Protein AF-F7UXL6-F1 (afdb_monomer_lite)

pLDDT: mean 79.79, std 20.51, range [32.03, 97.75]

Structure (mmCIF, N/CA/C/O backbone):
data_AF-F7UXL6-F1
#
_entry.id   AF-F7UXL6-F1
#
loop_
_atom_site.group_PDB
_atom_site.id
_atom_site.type_symbol
_atom_site.label_atom_id
_atom_site.label_alt_id
_atom_site.label_comp_id
_atom_site.label_asym_id
_atom_site.label_entity_id
_atom_site.label_seq_id
_atom_site.pdbx_PDB_ins_code
_atom_site.Cartn_x
_atom_site.Cartn_y
_atom_site.Cartn_z
_atom_site.occupancy
_atom_site.B_iso_or_equiv
_atom_site.auth_seq_id
_atom_site.auth_comp_id
_atom_site.auth_asym_id
_atom_site.auth_atom_id
_atom_site.pdbx_PDB_model_num
ATOM 1 N N . MET A 1 1 ? -70.008 28.369 76.041 1.00 45.53 1 MET A N 1
ATOM 2 C CA . MET A 1 1 ? -69.158 28.640 74.863 1.00 45.53 1 MET A CA 1
ATOM 3 C C . MET A 1 1 ? -68.554 27.307 74.446 1.00 45.53 1 MET A C 1
ATOM 5 O O . MET A 1 1 ? -67.545 26.900 75.001 1.00 45.53 1 MET A O 1
ATOM 9 N N . ALA A 1 2 ? -69.281 26.548 73.624 1.00 48.84 2 ALA A N 1
ATOM 10 C CA . ALA A 1 2 ? -68.891 25.205 73.205 1.00 48.84 2 ALA A CA 1
ATOM 11 C C . ALA A 1 2 ? -68.028 25.326 71.946 1.00 48.84 2 ALA A C 1
ATOM 13 O O . ALA A 1 2 ? -68.468 25.904 70.955 1.00 48.84 2 ALA A O 1
ATOM 14 N N . LEU A 1 3 ? -66.788 24.851 72.024 1.00 52.66 3 LEU A N 1
ATOM 15 C CA . LEU A 1 3 ? -65.908 24.723 70.871 1.00 52.66 3 LEU A CA 1
ATOM 16 C C . LEU A 1 3 ? -66.397 23.516 70.071 1.00 52.66 3 LEU A C 1
ATOM 18 O O . LEU A 1 3 ? -66.269 22.380 70.523 1.00 52.66 3 LEU A O 1
ATOM 22 N N . ASP A 1 4 ? -67.020 23.782 68.927 1.00 57.97 4 ASP A N 1
ATOM 23 C CA . ASP A 1 4 ? -67.468 22.750 68.003 1.00 57.97 4 ASP A CA 1
ATOM 24 C C . ASP A 1 4 ? -66.239 22.128 67.327 1.00 57.97 4 ASP A C 1
ATOM 26 O O . ASP A 1 4 ? -65.474 22.786 66.618 1.00 57.97 4 ASP A O 1
ATOM 30 N N . LEU A 1 5 ? -66.015 20.850 67.615 1.00 57.72 5 LEU A N 1
ATOM 31 C CA . LEU A 1 5 ? -64.906 20.035 67.129 1.00 57.72 5 LEU A CA 1
ATOM 32 C C . LEU A 1 5 ? -65.185 19.552 65.697 1.00 57.72 5 LEU A C 1
ATOM 34 O O . LEU A 1 5 ? -64.964 18.389 65.359 1.00 57.72 5 LEU A O 1
ATOM 38 N N . SER A 1 6 ? -65.594 20.463 64.811 1.00 55.44 6 SER A N 1
ATOM 39 C CA . SER A 1 6 ? -65.739 20.229 63.366 1.00 55.44 6 SER A CA 1
ATOM 40 C C . SER A 1 6 ? -64.399 19.934 62.659 1.00 55.44 6 SER A C 1
ATOM 42 O O . SER A 1 6 ? -64.349 19.745 61.444 1.00 55.44 6 SER A O 1
ATOM 44 N N . GLN A 1 7 ? -63.311 19.850 63.429 1.00 59.66 7 GLN A N 1
ATOM 45 C CA . GLN A 1 7 ? -61.939 19.534 63.032 1.00 59.66 7 GLN A CA 1
ATOM 46 C C . GLN A 1 7 ? -61.614 18.032 63.060 1.00 59.66 7 GLN A C 1
ATOM 48 O O . GLN A 1 7 ? -60.464 17.640 63.226 1.00 59.66 7 GLN A O 1
ATOM 53 N N . LEU A 1 8 ? -62.609 17.167 62.865 1.00 50.59 8 LEU A N 1
ATOM 54 C CA . LEU A 1 8 ? -62.375 15.752 62.554 1.00 50.59 8 LEU A CA 1
ATOM 55 C C . LEU A 1 8 ? -62.815 15.404 61.129 1.00 50.59 8 LEU A C 1
ATOM 57 O O . LEU A 1 8 ? -63.093 14.250 60.806 1.00 50.59 8 LEU A O 1
ATOM 61 N N . ARG A 1 9 ? -62.821 16.395 60.225 1.00 52.91 9 ARG A N 1
ATOM 62 C CA . ARG A 1 9 ? -62.744 16.100 58.795 1.00 52.91 9 ARG A CA 1
ATOM 63 C C . ARG A 1 9 ? -61.347 15.565 58.513 1.00 52.91 9 ARG A C 1
ATOM 65 O O . ARG A 1 9 ? -60.395 16.321 58.366 1.00 52.91 9 ARG A O 1
ATOM 72 N N . SER A 1 10 ? -61.278 14.240 58.461 1.00 63.09 10 SER A N 1
ATOM 73 C CA . SER A 1 10 ? -60.202 13.444 57.885 1.00 63.09 10 SER A CA 1
ATOM 74 C C . SER A 1 10 ? -59.594 14.142 56.670 1.00 63.09 10 SER A C 1
ATOM 76 O O . SER A 1 10 ? -60.135 14.106 55.566 1.00 63.09 10 SER A O 1
ATOM 78 N N . VAL A 1 11 ? -58.448 14.775 56.883 1.00 56.38 11 VAL A N 1
ATOM 79 C CA . VAL A 1 11 ? -57.473 15.004 55.828 1.00 56.38 11 VAL A CA 1
ATOM 80 C C . VAL A 1 11 ? -56.363 14.013 56.115 1.00 56.38 11 VAL A C 1
ATOM 82 O O . VAL A 1 11 ? -55.258 14.346 56.529 1.00 56.38 11 VAL A O 1
ATOM 85 N N . ASN A 1 12 ? -56.705 12.738 55.941 1.00 60.91 12 ASN A N 1
ATOM 86 C CA . ASN A 1 12 ? -55.719 11.700 55.722 1.00 60.91 12 ASN A CA 1
ATOM 87 C C . ASN A 1 12 ? -55.117 11.948 54.331 1.00 60.91 12 ASN A C 1
ATOM 89 O O . ASN A 1 12 ? -55.449 11.266 53.368 1.00 60.91 12 ASN A O 1
ATOM 93 N N . THR A 1 13 ? -54.310 13.004 54.185 1.00 58.00 13 THR A N 1
ATOM 94 C CA . THR A 1 13 ? -53.516 13.242 52.980 1.00 58.00 13 THR A CA 1
ATOM 95 C C . THR A 1 13 ? -52.387 12.233 52.959 1.00 58.00 13 THR A C 1
ATOM 97 O O . THR A 1 13 ? -51.288 12.484 53.442 1.00 58.00 13 THR A O 1
ATOM 100 N N . GLN A 1 14 ? -52.717 11.073 52.399 1.00 58.62 14 GLN A N 1
ATOM 101 C CA . GLN A 1 14 ? -51.863 10.273 51.537 1.00 58.62 14 GLN A CA 1
ATOM 102 C C . GLN A 1 14 ? -50.373 10.275 51.915 1.00 58.62 14 GLN A C 1
ATOM 104 O O . GLN A 1 14 ? -49.545 10.956 51.307 1.00 58.62 14 GLN A O 1
ATOM 109 N N . GLY A 1 15 ? -50.011 9.360 52.813 1.00 55.44 15 GLY A N 1
ATOM 110 C CA . GLY A 1 15 ? -48.688 8.733 52.819 1.00 55.44 15 GLY A CA 1
ATOM 111 C C . GLY A 1 15 ? -48.446 7.933 51.530 1.00 55.44 15 GLY A C 1
ATOM 112 O O . GLY A 1 15 ? -48.454 6.707 51.547 1.00 55.44 15 GLY A O 1
ATOM 113 N N . ARG A 1 16 ? -48.283 8.612 50.385 1.00 59.88 16 ARG A N 1
ATOM 114 C CA . ARG A 1 16 ? -48.028 7.994 49.068 1.00 59.88 16 ARG A CA 1
ATOM 115 C C . ARG A 1 16 ? -47.024 8.790 48.224 1.00 59.88 16 ARG A C 1
ATOM 117 O O . ARG A 1 16 ? -47.332 9.180 47.102 1.00 59.88 16 ARG A O 1
ATOM 124 N N . ARG A 1 17 ? -45.820 9.059 48.741 1.00 56.94 17 ARG A N 1
ATOM 125 C CA . ARG A 1 17 ? -44.745 9.712 47.956 1.00 56.94 17 ARG A CA 1
ATOM 126 C C . ARG A 1 17 ? -43.354 9.076 48.065 1.00 56.94 17 ARG A C 1
ATOM 128 O O . ARG A 1 17 ? -42.394 9.687 47.622 1.00 56.94 17 ARG A O 1
ATOM 135 N N . SER A 1 18 ? -43.215 7.853 48.573 1.00 56.94 18 SER A N 1
ATOM 136 C CA . SER A 1 18 ? -41.905 7.177 48.625 1.00 56.94 18 SER A CA 1
ATOM 137 C C . SER A 1 18 ? -41.633 6.196 47.473 1.00 56.94 18 SER A C 1
ATOM 139 O O . SER A 1 18 ? -40.515 5.709 47.364 1.00 56.94 18 SER A O 1
ATOM 141 N N . TRP A 1 19 ? -42.591 5.928 46.572 1.00 56.91 19 TRP A N 1
ATOM 142 C CA . TRP A 1 19 ? -42.404 4.903 45.526 1.00 56.91 19 TRP A CA 1
ATOM 143 C C . TRP A 1 19 ? -41.568 5.362 44.310 1.00 56.91 19 TRP A C 1
ATOM 145 O O . TRP A 1 19 ? -40.954 4.541 43.640 1.00 56.91 19 TRP A O 1
ATOM 155 N N . HIS A 1 20 ? -41.472 6.667 44.041 1.00 64.06 20 HIS A N 1
ATOM 156 C CA . HIS A 1 20 ? -40.873 7.170 42.793 1.00 64.06 20 HIS A CA 1
ATOM 157 C C . HIS A 1 20 ? -39.365 7.473 42.879 1.00 64.06 20 HIS A C 1
ATOM 159 O O . HIS A 1 20 ? -38.698 7.527 41.852 1.00 64.06 20 HIS A O 1
ATOM 165 N N . GLY A 1 21 ? -38.804 7.638 44.083 1.00 62.34 21 GLY A N 1
ATOM 166 C CA . GLY A 1 21 ? -37.384 7.984 44.250 1.00 62.34 21 GLY A CA 1
ATOM 167 C C . GLY A 1 21 ? -36.436 6.830 43.915 1.00 62.34 21 GLY A C 1
ATOM 168 O O . GLY A 1 21 ? -35.449 7.023 43.215 1.00 62.34 21 GLY A O 1
ATOM 169 N N . ALA A 1 22 ? -36.765 5.614 44.360 1.00 70.00 22 ALA A N 1
ATOM 170 C CA . ALA A 1 22 ? -35.950 4.432 44.079 1.00 70.00 22 ALA A CA 1
ATOM 171 C C . ALA A 1 22 ? -36.027 4.009 42.602 1.00 70.00 22 ALA A C 1
ATOM 173 O O . ALA A 1 22 ? -35.011 3.661 42.012 1.00 70.00 22 ALA A O 1
ATOM 174 N N . ALA A 1 23 ? -37.212 4.094 41.987 1.00 80.75 23 ALA A N 1
ATOM 175 C CA . ALA A 1 23 ? -37.411 3.718 40.588 1.00 80.75 23 ALA A CA 1
ATOM 176 C C . ALA A 1 23 ? -36.600 4.600 39.619 1.00 80.75 23 ALA A C 1
ATOM 178 O O . ALA A 1 23 ? -36.006 4.084 38.680 1.00 80.75 23 ALA A O 1
ATOM 179 N N . PHE A 1 24 ? -36.499 5.907 39.884 1.00 80.12 24 PHE A N 1
ATOM 180 C CA . PHE A 1 24 ? -35.675 6.822 39.085 1.00 80.12 24 PHE A CA 1
ATOM 181 C C . PHE A 1 24 ? -34.169 6.526 39.200 1.00 80.12 24 PHE A C 1
ATOM 183 O O . PHE A 1 24 ? -33.438 6.607 38.213 1.00 80.12 24 PHE A O 1
ATOM 190 N N . ILE A 1 25 ? -33.693 6.150 40.394 1.00 87.62 25 ILE A N 1
ATOM 191 C CA . ILE A 1 25 ? -32.285 5.774 40.608 1.00 87.62 25 ILE A CA 1
ATOM 192 C C . ILE A 1 25 ? -31.966 4.485 39.849 1.00 87.62 25 ILE A C 1
ATOM 194 O O . ILE A 1 25 ? -30.943 4.403 39.184 1.00 87.62 25 ILE A O 1
ATOM 198 N N . VAL A 1 26 ? -32.854 3.492 39.902 1.00 90.62 26 VAL A N 1
ATOM 199 C CA . VAL A 1 26 ? -32.653 2.226 39.184 1.00 90.62 26 VAL A CA 1
ATOM 200 C C . VAL A 1 26 ? -32.674 2.437 37.669 1.00 90.62 26 VAL A C 1
ATOM 202 O O . VAL A 1 26 ? -31.797 1.922 36.985 1.00 90.62 26 VAL A O 1
ATOM 205 N N . GLU A 1 27 ? -33.608 3.236 37.151 1.00 91.38 27 GLU A N 1
ATOM 206 C CA . GLU A 1 27 ? -33.678 3.559 35.721 1.00 91.38 27 GLU A CA 1
ATOM 207 C C . GLU A 1 27 ? -32.432 4.318 35.248 1.00 91.38 27 GLU A C 1
ATOM 209 O O . GLU A 1 27 ? -31.820 3.955 34.249 1.00 91.38 27 GLU A O 1
ATOM 214 N N . SER A 1 28 ? -31.999 5.343 35.989 1.00 92.88 28 SER A N 1
ATOM 215 C CA . SER A 1 28 ? -30.784 6.095 35.647 1.00 92.88 28 SER A CA 1
ATOM 216 C C . SER A 1 28 ? -29.516 5.248 35.763 1.00 92.88 28 SER A C 1
ATOM 218 O O . SER A 1 28 ? -28.620 5.415 34.942 1.00 92.88 28 SER A O 1
ATOM 220 N N . LEU A 1 29 ? -29.446 4.297 36.700 1.00 94.56 29 LEU A N 1
ATOM 221 C CA . LEU A 1 29 ? -28.367 3.306 36.753 1.00 94.56 29 LEU A CA 1
ATOM 222 C C . LEU A 1 29 ? -28.410 2.349 35.557 1.00 94.56 29 LEU A C 1
ATOM 224 O O . LEU A 1 29 ? -27.359 2.051 34.992 1.00 94.56 29 LEU A O 1
ATOM 228 N N . ALA A 1 30 ? -29.596 1.898 35.142 1.00 94.44 30 ALA A N 1
ATOM 229 C CA . ALA A 1 30 ? -29.755 1.060 33.956 1.00 94.44 30 ALA A CA 1
ATOM 230 C C . ALA A 1 30 ? -29.347 1.816 32.682 1.00 94.44 30 ALA A C 1
ATOM 232 O O . ALA A 1 30 ? -28.586 1.287 31.873 1.00 94.44 30 ALA A O 1
ATOM 233 N N . LEU A 1 31 ? -29.767 3.078 32.541 1.00 94.88 31 LEU A N 1
ATOM 234 C CA . LEU A 1 31 ? -29.357 3.951 31.443 1.00 94.88 31 LEU A CA 1
ATOM 235 C C . LEU A 1 31 ? -27.865 4.268 31.485 1.00 94.88 31 LEU A C 1
ATOM 237 O O . LEU A 1 31 ? -27.238 4.286 30.435 1.00 94.88 31 LEU A O 1
ATOM 241 N N . LEU A 1 32 ? -27.276 4.487 32.662 1.00 96.06 32 LEU A N 1
ATOM 242 C CA . LEU A 1 32 ? -25.839 4.720 32.799 1.00 96.06 32 LEU A CA 1
ATOM 243 C C . LEU A 1 32 ? -25.040 3.477 32.393 1.00 96.06 32 LEU A C 1
ATOM 245 O O . LEU A 1 32 ? -24.086 3.592 31.630 1.00 96.06 32 LEU A O 1
ATOM 249 N N . ALA A 1 33 ? -25.439 2.290 32.857 1.00 96.31 33 ALA A N 1
ATOM 250 C CA . ALA A 1 33 ? -24.799 1.035 32.473 1.00 96.31 33 ALA A CA 1
ATOM 251 C C . ALA A 1 33 ? -24.924 0.784 30.962 1.00 96.31 33 ALA A C 1
ATOM 253 O O . ALA A 1 33 ? -23.944 0.424 30.303 1.00 96.31 33 ALA A O 1
ATOM 254 N N . PHE A 1 34 ? -26.107 1.040 30.398 1.00 96.94 34 PHE A N 1
ATOM 255 C CA . PHE A 1 34 ? -26.336 0.974 28.959 1.00 96.94 34 PHE A CA 1
ATOM 256 C C . PHE A 1 34 ? -25.480 1.993 28.196 1.00 96.94 34 PHE A C 1
ATOM 258 O O . PHE A 1 34 ? -24.840 1.633 27.214 1.00 96.94 34 PHE A O 1
ATOM 265 N N . LEU A 1 35 ? -25.401 3.237 28.673 1.00 96.56 35 LEU A N 1
ATOM 266 C CA . LEU A 1 35 ? -24.620 4.315 28.069 1.00 96.56 35 LEU A CA 1
ATOM 267 C C . LEU A 1 35 ? -23.129 3.982 28.044 1.00 96.56 35 LEU A C 1
ATOM 269 O O . LEU A 1 35 ? -22.499 4.123 27.001 1.00 96.56 35 LEU A O 1
ATOM 273 N N . VAL A 1 36 ? -22.568 3.519 29.163 1.00 97.75 36 VAL A N 1
ATOM 274 C CA . VAL A 1 36 ? -21.154 3.121 29.236 1.00 97.75 36 VAL A CA 1
ATOM 275 C C . VAL A 1 36 ? -20.880 1.956 28.285 1.00 97.75 36 VAL A C 1
ATOM 277 O O . VAL A 1 36 ? -19.873 1.967 27.582 1.00 97.75 36 VAL A O 1
ATOM 280 N N . THR A 1 37 ? -21.802 0.994 28.198 1.00 96.69 37 THR A N 1
ATOM 281 C CA . THR A 1 37 ? -21.679 -0.143 27.274 1.00 96.69 37 THR A CA 1
ATOM 282 C C . THR A 1 37 ? -21.741 0.308 25.811 1.00 96.69 37 THR A C 1
ATOM 284 O O . THR A 1 37 ? -20.891 -0.076 25.012 1.00 96.69 37 THR A O 1
ATOM 287 N N . ALA A 1 38 ? -22.699 1.163 25.449 1.00 96.50 38 ALA A N 1
ATOM 288 C CA . ALA A 1 38 ? -22.835 1.694 24.095 1.00 96.50 38 ALA A CA 1
ATOM 289 C C . ALA A 1 38 ? -21.623 2.547 23.696 1.00 96.50 38 ALA A C 1
ATOM 291 O O . ALA A 1 38 ? -21.090 2.399 22.598 1.00 96.50 38 ALA A O 1
ATOM 292 N N . LEU A 1 39 ? -21.143 3.396 24.607 1.00 96.31 39 LEU A N 1
ATOM 293 C CA . LEU A 1 39 ? -19.951 4.206 24.387 1.00 96.31 39 LEU A CA 1
ATOM 294 C C . LEU A 1 39 ? -18.708 3.332 24.188 1.00 96.31 39 LEU A C 1
ATOM 296 O O . LEU A 1 39 ? -17.917 3.603 23.287 1.00 96.31 39 LEU A O 1
ATOM 300 N N . ALA A 1 40 ? -18.556 2.261 24.971 1.00 96.81 40 ALA A N 1
ATOM 301 C CA . ALA A 1 40 ? -17.449 1.323 24.810 1.00 96.81 40 ALA A CA 1
ATOM 302 C C . ALA A 1 40 ? -17.441 0.680 23.415 1.00 96.81 40 ALA A C 1
ATOM 304 O O . ALA A 1 40 ? -16.378 0.562 22.810 1.00 96.81 40 ALA A O 1
ATOM 305 N N . VAL A 1 41 ? -18.612 0.310 22.886 1.00 96.81 41 VAL A N 1
ATOM 306 C CA . VAL A 1 41 ? -18.733 -0.229 21.522 1.00 96.81 41 VAL A CA 1
ATOM 307 C C . VAL A 1 41 ? -18.352 0.822 20.478 1.00 96.81 41 VAL A C 1
ATOM 309 O O . VAL A 1 41 ? -17.609 0.511 19.553 1.00 96.81 41 VAL A O 1
ATOM 312 N N . VAL A 1 42 ? -18.796 2.074 20.628 1.00 95.94 42 VAL A N 1
ATOM 313 C CA . VAL A 1 42 ? -18.440 3.150 19.685 1.00 95.94 42 VAL A CA 1
ATOM 314 C C . VAL A 1 42 ? -16.931 3.395 19.664 1.00 95.94 42 VAL A C 1
ATOM 316 O O . VAL A 1 42 ? -16.355 3.497 18.585 1.00 95.94 42 VAL A O 1
ATOM 319 N N . ILE A 1 43 ? -16.277 3.438 20.827 1.00 96.06 43 ILE A N 1
ATOM 320 C CA . ILE A 1 43 ? -14.818 3.612 20.907 1.00 96.06 43 ILE A CA 1
ATOM 321 C C . ILE A 1 43 ? -14.097 2.462 20.193 1.00 96.06 43 ILE A C 1
ATOM 323 O O . ILE A 1 43 ? -13.178 2.710 19.417 1.00 96.06 43 ILE A O 1
ATOM 327 N N . GLN A 1 44 ? -14.540 1.218 20.401 1.00 94.81 44 GLN A N 1
ATOM 328 C CA . GLN A 1 44 ? -13.963 0.050 19.725 1.00 94.81 44 GLN A CA 1
ATOM 329 C C . GLN A 1 44 ? -14.119 0.133 18.202 1.00 94.81 44 GLN A C 1
ATOM 331 O O . GLN A 1 44 ? -13.162 -0.117 17.475 1.00 94.81 44 GLN A O 1
ATOM 336 N N . LEU A 1 45 ? -15.296 0.537 17.713 1.00 95.69 45 LEU A N 1
ATOM 337 C CA . LEU A 1 45 ? -15.538 0.702 16.279 1.00 95.69 45 LEU A CA 1
ATOM 338 C C . LEU A 1 45 ? -14.654 1.793 15.665 1.00 95.69 45 LEU A C 1
ATOM 340 O O . LEU A 1 45 ? -14.133 1.599 14.571 1.00 95.69 45 LEU A O 1
ATOM 344 N N . MET A 1 46 ? -14.455 2.913 16.366 1.00 93.19 46 MET A N 1
ATOM 345 C CA . MET A 1 46 ? -13.579 3.987 15.888 1.00 93.19 46 MET A CA 1
ATOM 346 C C . MET A 1 46 ? -12.105 3.578 15.891 1.00 93.19 46 MET A C 1
ATOM 348 O O . MET A 1 46 ? -11.393 3.928 14.956 1.00 93.19 46 MET A O 1
ATOM 352 N N . GLY A 1 47 ? -11.661 2.808 16.890 1.00 92.00 47 GLY A N 1
ATOM 353 C CA . GLY A 1 47 ? -10.298 2.274 16.931 1.00 92.00 47 GLY A CA 1
ATOM 354 C C . GLY A 1 47 ? -9.991 1.398 15.716 1.00 92.00 47 GLY A C 1
ATOM 355 O O . GLY A 1 47 ? -9.039 1.666 14.991 1.00 92.00 47 GLY A O 1
ATOM 356 N N . VAL A 1 48 ? -10.863 0.426 15.432 1.00 91.94 48 VAL A N 1
ATOM 357 C CA . VAL A 1 48 ? -10.713 -0.455 14.261 1.00 91.94 48 VAL A CA 1
ATOM 358 C C . VAL A 1 48 ? -10.802 0.335 12.953 1.00 91.94 48 VAL A C 1
ATOM 360 O O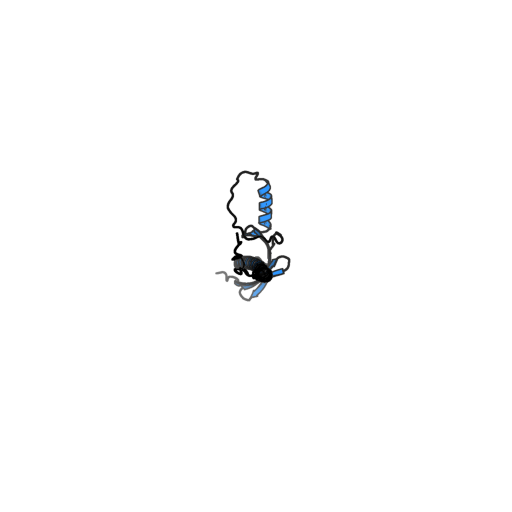 . VAL A 1 48 ? -10.033 0.093 12.030 1.00 91.94 48 VAL A O 1
ATOM 363 N N . ALA A 1 49 ? -11.726 1.293 12.848 1.00 92.25 49 ALA A N 1
ATOM 364 C CA . ALA A 1 49 ? -11.855 2.111 11.644 1.00 92.25 49 ALA A CA 1
ATOM 365 C C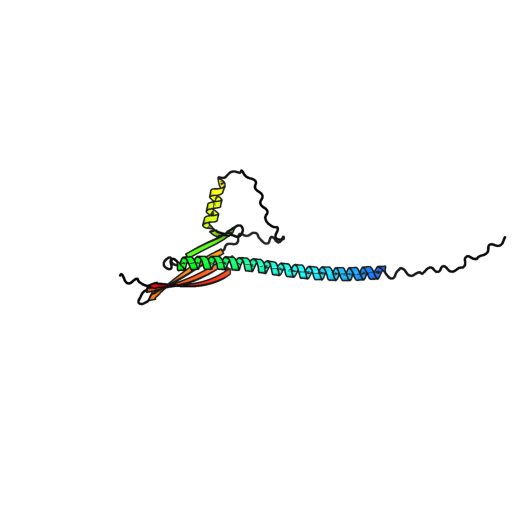 . ALA A 1 49 ? -10.611 2.976 11.382 1.00 92.25 49 ALA A C 1
ATOM 367 O O . ALA A 1 49 ? -10.249 3.181 10.226 1.00 92.25 49 ALA A O 1
ATOM 368 N N . HIS A 1 50 ? -9.963 3.476 12.436 1.00 89.75 50 HIS A N 1
ATOM 369 C CA . HIS A 1 50 ? -8.746 4.271 12.314 1.00 89.75 50 HIS A CA 1
ATOM 370 C C . HIS A 1 50 ? -7.565 3.433 11.821 1.00 89.75 50 HIS A C 1
ATOM 372 O O . HIS A 1 50 ? -6.921 3.824 10.854 1.00 89.75 50 HIS A O 1
ATOM 378 N N . GLU A 1 51 ? -7.341 2.260 12.418 1.00 88.19 51 GLU A N 1
ATOM 379 C CA . GLU A 1 51 ? -6.294 1.318 11.997 1.00 88.19 51 GLU A CA 1
ATOM 380 C C . GLU A 1 51 ? -6.467 0.919 10.526 1.00 88.19 51 GLU A C 1
ATOM 382 O O . GLU A 1 51 ? -5.549 1.067 9.725 1.00 88.19 51 GLU A O 1
ATOM 387 N N . ARG A 1 52 ? -7.696 0.561 10.126 1.00 89.50 52 ARG A N 1
ATOM 388 C CA . ARG A 1 52 ? -8.026 0.283 8.718 1.00 89.50 52 ARG A CA 1
ATOM 389 C C . ARG A 1 52 ? -7.793 1.475 7.794 1.00 89.50 52 ARG A C 1
ATOM 391 O O . ARG A 1 52 ? -7.465 1.282 6.628 1.00 89.50 52 ARG A O 1
ATOM 398 N N . GLY A 1 53 ? -7.994 2.694 8.288 1.00 89.50 53 GLY A N 1
ATOM 399 C CA . GLY A 1 53 ? -7.718 3.916 7.537 1.00 89.50 53 GLY A CA 1
ATOM 400 C C . GLY A 1 53 ? -6.223 4.125 7.296 1.00 89.50 53 GLY A C 1
ATOM 401 O O . GLY A 1 53 ? -5.832 4.457 6.181 1.00 89.50 53 GLY A O 1
ATOM 402 N N . VAL A 1 54 ? -5.401 3.890 8.320 1.00 89.69 54 VAL A N 1
ATOM 403 C CA . VAL A 1 54 ? -3.937 3.982 8.237 1.00 89.69 54 VAL A CA 1
ATOM 404 C C . VAL A 1 54 ? -3.390 2.906 7.297 1.00 89.69 54 VAL A C 1
ATOM 406 O O . VAL A 1 54 ? -2.705 3.245 6.335 1.00 89.69 54 VAL A O 1
ATOM 409 N N . GLU A 1 55 ? -3.786 1.641 7.481 1.00 88.88 55 GLU A N 1
ATOM 410 C CA . GLU A 1 55 ? -3.435 0.528 6.579 1.00 88.88 55 GLU A CA 1
ATOM 411 C C . GLU A 1 55 ? -3.771 0.849 5.114 1.00 88.88 55 GLU A C 1
ATOM 413 O O . GLU A 1 55 ? -2.949 0.653 4.219 1.00 88.88 55 GLU A O 1
ATOM 418 N N . ALA A 1 56 ? -4.969 1.387 4.858 1.00 90.69 56 ALA A N 1
ATOM 419 C CA . ALA A 1 56 ? -5.390 1.759 3.511 1.00 90.69 56 ALA A CA 1
ATOM 420 C C . ALA A 1 56 ? -4.532 2.887 2.912 1.00 90.69 56 ALA A C 1
ATOM 422 O O . ALA A 1 56 ? -4.262 2.866 1.710 1.00 90.69 56 ALA A O 1
ATOM 423 N N . SER A 1 57 ? -4.088 3.847 3.729 1.00 91.50 57 SER A N 1
ATOM 424 C CA . SER A 1 57 ? -3.185 4.920 3.297 1.00 91.50 57 SER A CA 1
ATOM 425 C C . SER A 1 57 ? -1.812 4.369 2.913 1.00 91.50 57 SER A C 1
ATOM 427 O O . SER A 1 57 ? -1.326 4.650 1.818 1.00 91.50 57 SER A O 1
ATOM 429 N N . HIS A 1 58 ? -1.223 3.516 3.760 1.00 92.44 58 HIS A N 1
ATOM 430 C CA . HIS A 1 58 ? 0.061 2.868 3.474 1.00 92.44 58 HIS A CA 1
ATOM 431 C C . HIS A 1 58 ? 0.004 2.031 2.199 1.00 92.44 58 HIS A C 1
ATOM 433 O O . HIS A 1 58 ? 0.886 2.145 1.348 1.00 92.44 58 HIS A O 1
ATOM 439 N N . LEU A 1 59 ? -1.056 1.236 2.029 1.00 95.19 59 LEU A N 1
ATOM 440 C CA . LEU A 1 59 ? -1.245 0.437 0.823 1.00 95.19 59 LEU A CA 1
ATOM 441 C C . LEU A 1 59 ? -1.406 1.321 -0.421 1.00 95.19 59 LEU A C 1
ATOM 443 O O . LEU A 1 59 ? -0.810 1.039 -1.457 1.00 95.19 59 LEU A O 1
ATOM 447 N N . SER A 1 60 ? -2.176 2.410 -0.329 1.00 95.38 60 SER A N 1
ATOM 448 C CA . SER A 1 60 ? -2.340 3.356 -1.438 1.00 95.38 60 SER A CA 1
ATOM 449 C C . SER A 1 60 ? -1.005 3.983 -1.849 1.00 95.38 60 SER A C 1
ATOM 451 O O . SER A 1 60 ? -0.699 4.046 -3.039 1.00 95.38 60 SER A O 1
ATOM 453 N N . ASN A 1 61 ? -0.195 4.412 -0.880 1.00 95.69 61 ASN A N 1
ATOM 454 C CA . ASN A 1 61 ? 1.133 4.968 -1.135 1.00 95.69 61 ASN A CA 1
ATOM 455 C C . ASN A 1 61 ? 2.065 3.928 -1.768 1.00 95.69 61 ASN A C 1
ATOM 457 O O . ASN A 1 61 ? 2.733 4.223 -2.758 1.00 95.69 61 ASN A O 1
ATOM 461 N N . ALA A 1 62 ? 2.058 2.697 -1.253 1.00 96.62 62 ALA A N 1
ATOM 462 C CA . ALA A 1 62 ? 2.854 1.603 -1.794 1.00 96.62 62 ALA A CA 1
ATOM 463 C C . ALA A 1 62 ? 2.502 1.298 -3.258 1.00 96.62 62 ALA A C 1
ATOM 465 O O . ALA A 1 62 ? 3.394 1.132 -4.088 1.00 96.62 62 ALA A O 1
ATOM 466 N N . ILE A 1 63 ? 1.211 1.301 -3.601 1.00 96.94 63 ILE A N 1
ATOM 467 C CA . ILE A 1 63 ? 0.748 1.111 -4.981 1.00 96.94 63 ILE A CA 1
ATOM 468 C C . ILE A 1 63 ? 1.247 2.237 -5.892 1.00 96.94 63 ILE A C 1
ATOM 470 O O . ILE A 1 63 ? 1.717 1.957 -6.993 1.00 96.94 63 ILE A O 1
ATOM 474 N N . ILE A 1 64 ? 1.162 3.499 -5.455 1.00 96.56 64 ILE A N 1
ATOM 475 C CA . ILE A 1 64 ? 1.643 4.642 -6.247 1.00 96.56 64 ILE A CA 1
ATOM 476 C C . ILE A 1 64 ? 3.144 4.506 -6.514 1.00 96.56 64 ILE A C 1
ATOM 478 O O . ILE A 1 64 ? 3.572 4.642 -7.658 1.00 96.56 64 ILE A O 1
ATOM 482 N N . LEU A 1 65 ? 3.936 4.184 -5.488 1.00 97.06 65 LEU A N 1
ATOM 483 C CA . LEU A 1 65 ? 5.381 3.996 -5.626 1.00 97.06 65 LEU A CA 1
ATOM 484 C C . LEU A 1 65 ? 5.728 2.848 -6.575 1.00 97.06 65 LEU A C 1
ATOM 486 O O . LEU A 1 65 ? 6.536 3.036 -7.482 1.00 97.06 65 LEU A O 1
ATOM 490 N N . ALA A 1 66 ? 5.083 1.690 -6.415 1.00 97.44 66 ALA A N 1
ATOM 491 C CA . ALA A 1 66 ? 5.297 0.543 -7.292 1.00 97.44 66 ALA A CA 1
ATOM 492 C C . ALA A 1 66 ? 4.910 0.852 -8.743 1.00 97.44 66 ALA A C 1
ATOM 494 O O . ALA A 1 66 ? 5.622 0.473 -9.667 1.00 97.44 66 ALA A O 1
ATOM 495 N N . SER A 1 67 ? 3.793 1.557 -8.953 1.00 96.88 67 SER A N 1
ATOM 496 C CA . SER A 1 67 ? 3.331 1.938 -10.289 1.00 96.88 67 SER A CA 1
ATOM 497 C C . SER A 1 67 ? 4.276 2.939 -10.947 1.00 96.88 67 SER A C 1
ATOM 499 O O . SER A 1 67 ? 4.617 2.769 -12.113 1.00 96.88 67 SER A O 1
ATOM 501 N N . ASN A 1 68 ? 4.732 3.953 -10.210 1.00 95.56 68 ASN A N 1
ATOM 502 C CA . ASN A 1 68 ? 5.697 4.927 -10.717 1.00 95.56 68 ASN A CA 1
ATOM 503 C C . ASN A 1 68 ? 7.021 4.244 -11.094 1.00 95.56 68 ASN A C 1
ATOM 505 O O . ASN A 1 68 ? 7.600 4.546 -12.137 1.00 95.56 68 ASN A O 1
ATOM 509 N N . ASP A 1 69 ? 7.485 3.294 -10.278 1.00 96.81 69 ASP A N 1
ATOM 510 C CA . ASP A 1 69 ? 8.687 2.515 -10.576 1.00 96.81 69 ASP A CA 1
ATOM 511 C C . ASP A 1 69 ? 8.490 1.586 -11.789 1.00 96.81 69 ASP A C 1
ATOM 513 O O . ASP A 1 69 ? 9.355 1.504 -12.663 1.00 96.81 69 ASP A O 1
ATOM 517 N N . ALA A 1 70 ? 7.313 0.966 -11.917 1.00 96.56 70 ALA A N 1
ATOM 518 C CA . ALA A 1 70 ? 6.950 0.164 -13.082 1.00 96.56 70 ALA A CA 1
ATOM 519 C C . ALA A 1 70 ? 6.892 1.005 -14.367 1.00 96.56 70 ALA A C 1
ATOM 521 O O . ALA A 1 70 ? 7.317 0.542 -15.426 1.00 96.56 70 ALA A O 1
ATOM 522 N N . GLU A 1 71 ? 6.406 2.246 -14.291 1.00 97.00 71 GLU A N 1
ATOM 523 C CA . GLU A 1 71 ? 6.437 3.198 -15.404 1.00 97.00 71 GLU A CA 1
ATOM 524 C C . GLU A 1 71 ? 7.873 3.587 -15.779 1.00 97.00 71 GLU A C 1
ATOM 526 O O . GLU A 1 71 ? 8.205 3.620 -16.968 1.00 97.00 71 GLU A O 1
ATOM 531 N N . ALA A 1 72 ? 8.748 3.814 -14.793 1.00 95.00 72 ALA A N 1
ATOM 532 C CA . ALA A 1 72 ? 10.165 4.085 -15.029 1.00 95.00 72 ALA A CA 1
ATOM 533 C C . ALA A 1 72 ? 10.866 2.894 -15.710 1.00 95.00 72 ALA A C 1
ATOM 535 O O . ALA A 1 72 ? 11.554 3.077 -16.718 1.00 95.00 72 ALA A O 1
ATOM 536 N N . PHE A 1 73 ? 10.620 1.669 -15.236 1.00 96.31 73 PHE A N 1
ATOM 537 C CA . PHE A 1 73 ? 11.091 0.443 -15.884 1.00 96.31 73 PHE A CA 1
ATOM 538 C C . PHE A 1 73 ? 10.532 0.293 -17.304 1.00 96.31 73 PHE A C 1
ATOM 540 O O . PHE A 1 73 ? 11.252 -0.057 -18.239 1.00 96.31 73 PHE A O 1
ATOM 547 N N . ALA A 1 74 ? 9.247 0.586 -17.504 1.00 94.94 74 ALA A N 1
ATOM 548 C CA . ALA A 1 74 ? 8.649 0.535 -18.826 1.00 94.94 74 ALA A CA 1
ATOM 549 C C . ALA A 1 74 ? 9.277 1.568 -19.772 1.00 94.94 74 ALA A C 1
ATOM 551 O O . ALA A 1 74 ? 9.365 1.293 -20.966 1.00 94.94 74 ALA A O 1
ATOM 552 N N . ALA A 1 75 ? 9.710 2.733 -19.289 1.00 95.94 75 ALA A N 1
ATOM 553 C CA . ALA A 1 75 ? 10.395 3.729 -20.107 1.00 95.94 75 ALA A CA 1
ATOM 554 C C . ALA A 1 75 ? 11.807 3.271 -20.512 1.00 95.94 75 ALA A C 1
ATOM 556 O O . ALA A 1 75 ? 12.161 3.376 -21.690 1.00 95.94 75 ALA A O 1
ATOM 557 N N . ASP A 1 76 ? 12.571 2.721 -19.566 1.00 95.19 76 ASP A N 1
ATOM 558 C CA . ASP A 1 76 ? 13.916 2.190 -19.794 1.00 95.19 76 ASP A CA 1
ATOM 559 C C . ASP A 1 76 ? 14.140 0.852 -19.056 1.00 95.19 76 ASP A C 1
ATOM 561 O O . ASP A 1 76 ? 14.621 0.835 -17.916 1.00 95.19 76 ASP A O 1
ATOM 565 N N . PRO A 1 77 ? 13.857 -0.292 -19.711 1.00 91.88 77 PRO A N 1
ATOM 566 C CA . PRO A 1 77 ? 14.012 -1.609 -19.094 1.00 91.88 77 PRO A CA 1
ATOM 567 C C . PRO A 1 77 ? 15.481 -2.037 -18.966 1.00 91.88 77 PRO A C 1
ATOM 569 O O . PRO A 1 77 ? 15.779 -3.026 -18.301 1.00 91.88 77 PRO A O 1
ATOM 572 N N . THR A 1 78 ? 16.407 -1.303 -19.595 1.00 92.50 78 THR A N 1
ATOM 573 C CA . THR A 1 78 ? 17.845 -1.609 -19.578 1.00 92.50 78 THR A CA 1
ATOM 574 C C . THR A 1 78 ? 18.579 -0.978 -18.398 1.00 92.50 78 THR A C 1
ATOM 576 O O . THR A 1 78 ? 19.726 -1.334 -18.132 1.00 92.50 78 THR A O 1
ATOM 579 N N . SER A 1 79 ? 17.902 -0.093 -17.657 1.00 89.25 79 SER A N 1
ATOM 580 C CA . SER A 1 79 ? 18.402 0.542 -16.432 1.00 89.25 79 SER A CA 1
ATOM 581 C C . SER A 1 79 ? 18.709 -0.454 -15.302 1.00 89.25 79 SER A C 1
ATOM 583 O O . SER A 1 79 ? 19.535 -0.162 -14.437 1.00 89.25 79 SER A O 1
ATOM 585 N N . GLY A 1 80 ? 18.102 -1.645 -15.339 1.00 90.69 80 GLY A N 1
ATOM 586 C CA . GLY A 1 80 ? 18.357 -2.736 -14.401 1.00 90.69 80 GLY A CA 1
ATOM 587 C C . GLY A 1 80 ? 17.669 -2.571 -13.041 1.00 90.69 80 GLY A C 1
ATOM 588 O O . GLY A 1 80 ? 16.678 -1.845 -12.890 1.00 90.69 80 GLY A O 1
ATOM 589 N N . SER A 1 81 ? 18.179 -3.316 -12.059 1.00 94.06 81 SER A N 1
ATOM 590 C CA . SER A 1 81 ? 17.680 -3.315 -10.682 1.00 94.06 81 SER A CA 1
ATOM 591 C C . SER A 1 81 ? 17.960 -1.986 -9.982 1.00 94.06 81 SER A C 1
ATOM 593 O O . SER A 1 81 ? 19.020 -1.388 -10.170 1.00 94.06 81 SER A O 1
ATOM 595 N N . SER A 1 82 ? 17.028 -1.539 -9.146 1.00 93.50 82 SER A N 1
ATOM 596 C CA . SER A 1 82 ? 17.128 -0.273 -8.419 1.00 93.50 82 SER A CA 1
ATOM 597 C C . SER A 1 82 ? 16.555 -0.387 -7.017 1.00 93.50 82 SER A C 1
ATOM 599 O O . SER A 1 82 ? 15.676 -1.203 -6.756 1.00 93.50 82 SER A O 1
ATOM 601 N N . GLU A 1 83 ? 17.013 0.490 -6.133 1.00 95.00 83 GLU A N 1
ATOM 602 C CA . GLU A 1 83 ? 16.468 0.649 -4.791 1.00 95.00 83 GLU A CA 1
ATOM 603 C C . GLU A 1 83 ? 16.307 2.144 -4.503 1.00 95.00 83 GLU A C 1
ATOM 605 O O . GLU A 1 83 ? 17.215 2.931 -4.777 1.00 95.00 83 GLU A O 1
ATOM 610 N N . ALA A 1 84 ? 15.153 2.539 -3.971 1.00 94.50 84 ALA A N 1
ATOM 611 C CA . ALA A 1 84 ? 14.850 3.919 -3.608 1.00 94.50 84 ALA A CA 1
ATOM 612 C C . ALA A 1 84 ? 14.047 3.970 -2.305 1.00 94.50 84 ALA A C 1
ATOM 614 O O . ALA A 1 84 ? 13.347 3.020 -1.950 1.00 94.50 84 ALA A O 1
ATOM 615 N N . GLN A 1 85 ? 14.147 5.085 -1.581 1.00 95.44 85 GLN A N 1
ATOM 616 C CA . GLN A 1 85 ? 13.397 5.288 -0.344 1.00 95.44 85 GLN A CA 1
ATOM 617 C C . GLN A 1 85 ? 12.626 6.599 -0.379 1.00 95.44 85 GLN A C 1
ATOM 619 O O . GLN A 1 85 ? 13.149 7.633 -0.799 1.00 95.44 85 GLN A O 1
ATOM 624 N N . PHE A 1 86 ? 11.394 6.545 0.110 1.00 94.88 86 PHE A N 1
ATOM 625 C CA . PHE A 1 86 ? 10.448 7.648 0.099 1.00 94.88 86 PHE A CA 1
ATOM 626 C C . PHE A 1 86 ? 9.856 7.844 1.488 1.00 94.88 86 PHE A C 1
ATOM 628 O O . PHE A 1 86 ? 9.652 6.887 2.232 1.00 94.88 86 PHE A O 1
ATOM 635 N N . THR A 1 87 ? 9.543 9.087 1.816 1.00 93.81 87 THR A N 1
ATOM 636 C CA . THR A 1 87 ? 8.752 9.453 2.987 1.00 93.81 87 THR A CA 1
ATOM 637 C C . THR A 1 87 ? 7.520 10.214 2.539 1.00 93.81 87 THR A C 1
ATOM 639 O O . THR A 1 87 ? 7.513 10.839 1.480 1.00 93.81 87 THR A O 1
ATOM 642 N N . GLU A 1 88 ? 6.474 10.184 3.351 1.00 90.12 88 GLU A N 1
ATOM 643 C CA . GLU A 1 88 ? 5.342 11.081 3.165 1.00 90.12 88 GLU A CA 1
ATOM 644 C C . GLU A 1 88 ? 5.619 12.404 3.890 1.00 90.12 88 GLU A C 1
ATOM 646 O O . GLU A 1 88 ? 5.800 12.422 5.106 1.00 90.12 88 GLU A O 1
ATOM 651 N N . ASP A 1 89 ? 5.650 13.509 3.148 1.00 88.38 89 ASP A N 1
ATOM 652 C CA . ASP A 1 89 ? 5.573 14.860 3.695 1.00 88.38 89 ASP A CA 1
ATOM 653 C C . ASP A 1 89 ? 4.237 15.488 3.296 1.00 88.38 89 ASP A C 1
ATOM 655 O O . ASP A 1 89 ? 3.934 15.682 2.119 1.00 88.38 89 ASP A O 1
ATOM 659 N N . SER A 1 90 ? 3.411 15.803 4.294 1.00 84.12 90 SER A N 1
ATOM 660 C CA . SER A 1 90 ? 2.168 16.561 4.111 1.00 84.12 90 SER A CA 1
ATOM 661 C C . SER A 1 90 ? 1.223 16.001 3.026 1.00 84.12 90 SER A C 1
ATOM 663 O O . SER A 1 90 ? 0.534 16.760 2.340 1.00 84.12 90 SER A O 1
ATOM 665 N N . GLY A 1 91 ? 1.164 14.672 2.874 1.00 83.50 91 GLY A N 1
ATOM 666 C CA . GLY A 1 91 ? 0.346 13.988 1.862 1.00 83.50 91 GLY A CA 1
ATOM 667 C C . GLY A 1 91 ? 1.020 13.808 0.499 1.00 8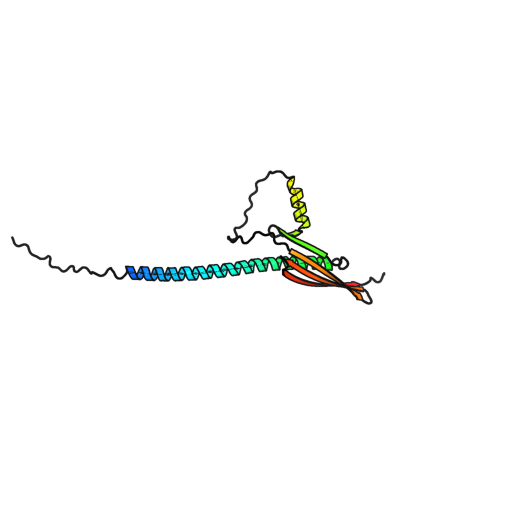3.50 91 GLY A C 1
ATOM 668 O O . GLY A 1 91 ? 0.361 13.397 -0.455 1.00 83.50 91 GLY A O 1
ATOM 669 N N . THR A 1 92 ? 2.308 14.132 0.387 1.00 88.19 92 THR A N 1
ATOM 670 C CA . THR A 1 92 ? 3.114 13.962 -0.827 1.00 88.19 92 THR A CA 1
ATOM 671 C C . THR A 1 92 ? 4.259 13.000 -0.554 1.00 88.19 92 THR A C 1
ATOM 673 O O . THR A 1 92 ? 4.930 13.103 0.468 1.00 88.19 92 THR A O 1
ATOM 676 N N . LEU A 1 93 ? 4.501 12.064 -1.471 1.00 91.25 93 LEU A N 1
ATOM 677 C CA . LEU A 1 93 ? 5.646 11.163 -1.381 1.00 91.25 93 LEU A CA 1
ATOM 678 C C . LEU A 1 93 ? 6.886 11.864 -1.931 1.00 91.25 93 LEU A C 1
ATOM 680 O O . LEU A 1 93 ? 6.919 12.242 -3.101 1.00 91.25 93 LEU A O 1
ATOM 684 N N . VAL A 1 94 ? 7.888 12.030 -1.076 1.00 92.12 94 VAL A N 1
ATOM 685 C CA . VAL A 1 94 ? 9.153 12.694 -1.388 1.00 92.12 94 VAL A CA 1
ATOM 686 C C . VAL A 1 94 ? 10.284 11.694 -1.204 1.00 92.12 94 VAL A C 1
ATOM 688 O O . VAL A 1 94 ? 10.287 10.903 -0.258 1.00 92.12 94 VAL A O 1
ATOM 691 N N . SER A 1 95 ? 11.251 11.712 -2.117 1.00 91.56 95 SER A N 1
ATOM 692 C CA . SER A 1 95 ? 12.456 10.891 -2.005 1.00 91.56 95 SER A CA 1
ATOM 693 C C . SER A 1 95 ? 13.228 11.288 -0.746 1.00 91.56 95 SER A C 1
ATOM 695 O O . SER A 1 95 ? 13.461 12.473 -0.517 1.00 91.56 95 SER A O 1
ATOM 697 N N . LEU A 1 96 ? 13.681 10.326 0.061 1.00 88.31 96 LEU A N 1
ATOM 698 C CA . LEU A 1 96 ? 14.444 10.639 1.278 1.00 88.31 96 LEU A CA 1
ATOM 699 C C . LEU A 1 96 ? 15.739 11.410 0.985 1.00 88.31 96 LEU A C 1
ATOM 701 O O . LEU A 1 96 ? 16.152 12.243 1.787 1.00 88.31 96 LEU A O 1
ATOM 705 N N . GLU A 1 97 ? 16.360 11.154 -0.167 1.00 84.88 97 GLU A N 1
ATOM 706 C CA . GLU A 1 97 ? 17.539 11.892 -0.629 1.00 84.88 97 GLU A CA 1
ATOM 707 C C . GLU A 1 97 ? 17.227 13.377 -0.880 1.00 84.88 97 GLU A C 1
ATOM 709 O O . GLU A 1 97 ? 17.994 14.253 -0.484 1.00 84.88 97 GLU A O 1
ATOM 714 N N . GLU A 1 98 ? 16.071 13.663 -1.479 1.00 79.81 98 GLU A N 1
ATOM 715 C CA . GLU A 1 98 ? 15.618 15.019 -1.798 1.00 79.81 98 GLU A CA 1
ATOM 716 C C . GLU A 1 98 ? 15.171 15.764 -0.533 1.00 79.81 98 GLU A C 1
ATOM 718 O O . GLU A 1 98 ? 15.615 16.884 -0.286 1.00 79.81 98 GLU A O 1
ATOM 723 N N . ALA A 1 99 ? 14.413 15.099 0.344 1.00 75.44 99 ALA A N 1
ATOM 724 C CA . ALA A 1 99 ? 13.990 15.657 1.628 1.00 75.44 99 ALA A CA 1
ATOM 725 C C . ALA A 1 99 ? 15.183 16.013 2.542 1.00 75.44 99 ALA A C 1
ATOM 727 O O . ALA A 1 99 ? 15.170 17.041 3.223 1.00 75.44 99 ALA A O 1
ATOM 728 N N . ALA A 1 100 ? 16.244 15.196 2.543 1.00 72.88 100 ALA A N 1
ATOM 729 C CA . ALA A 1 100 ? 17.470 15.492 3.285 1.00 72.88 100 ALA A CA 1
ATOM 730 C C . ALA A 1 100 ? 18.236 16.693 2.697 1.00 72.88 100 ALA A C 1
ATOM 732 O O . ALA A 1 100 ? 18.792 17.495 3.449 1.00 72.88 100 ALA A O 1
ATOM 733 N N . ALA A 1 101 ? 18.241 16.853 1.369 1.00 72.12 101 ALA A N 1
ATOM 734 C CA . ALA A 1 101 ? 18.880 17.987 0.703 1.00 72.12 101 ALA A CA 1
ATOM 735 C C . ALA A 1 101 ? 18.148 19.318 0.965 1.00 72.12 101 ALA A C 1
ATOM 737 O O . ALA A 1 101 ? 18.792 20.351 1.165 1.00 72.12 101 ALA A O 1
ATOM 738 N N . GLU A 1 102 ? 16.813 19.302 1.021 1.00 65.38 102 GLU A N 1
ATOM 739 C CA . GLU A 1 102 ? 15.996 20.481 1.337 1.00 65.38 102 GLU A CA 1
ATOM 740 C C . GLU A 1 102 ? 16.146 20.934 2.798 1.00 65.38 102 GLU A C 1
ATOM 742 O O . GLU A 1 102 ? 16.197 22.137 3.072 1.00 65.38 102 GLU A O 1
ATOM 747 N N . ALA A 1 103 ? 16.292 19.992 3.738 1.00 63.31 103 ALA A N 1
ATOM 748 C CA . ALA A 1 103 ? 16.530 20.298 5.149 1.00 63.31 103 ALA A CA 1
ATOM 749 C C . ALA A 1 103 ? 17.871 21.024 5.382 1.00 63.31 103 ALA A C 1
ATOM 751 O O . ALA A 1 103 ? 17.945 21.946 6.197 1.00 63.31 103 ALA A O 1
ATOM 752 N N . GLU A 1 104 ? 18.916 20.652 4.638 1.00 59.34 104 GLU A N 1
ATOM 753 C CA . GLU A 1 104 ? 20.236 21.294 4.704 1.00 59.34 104 GLU A CA 1
ATOM 754 C C . GLU A 1 104 ? 20.244 22.673 4.013 1.00 59.34 104 GLU A C 1
ATOM 756 O O . GLU A 1 104 ? 20.882 23.610 4.496 1.00 59.34 104 GLU A O 1
ATOM 761 N N . ALA A 1 105 ? 19.488 22.845 2.922 1.00 60.25 105 ALA A N 1
ATOM 762 C CA . ALA A 1 105 ? 19.356 24.132 2.232 1.00 60.25 105 ALA A CA 1
ATOM 763 C C . ALA A 1 105 ? 18.497 25.154 3.009 1.00 60.25 105 ALA A C 1
ATOM 765 O O . ALA A 1 105 ? 18.729 26.361 2.922 1.00 60.25 105 ALA A O 1
ATOM 766 N N . GLY A 1 106 ? 17.523 24.688 3.798 1.00 54.22 106 GLY A N 1
ATOM 767 C CA . GLY A 1 106 ? 16.642 25.531 4.613 1.00 54.22 106 GLY A CA 1
ATOM 768 C C . GLY A 1 106 ? 17.292 26.141 5.862 1.00 54.22 106 GLY A C 1
ATOM 769 O O . GLY A 1 106 ? 16.740 27.082 6.432 1.00 54.22 106 GLY A O 1
ATOM 770 N N . ALA A 1 107 ? 18.471 25.666 6.283 1.00 55.75 107 ALA A N 1
ATOM 771 C CA . ALA A 1 107 ? 19.159 26.158 7.483 1.00 55.75 107 ALA A CA 1
ATOM 772 C C . ALA A 1 107 ? 19.787 27.567 7.330 1.00 55.75 107 ALA A C 1
ATOM 774 O O . ALA A 1 107 ? 20.186 28.170 8.328 1.00 55.75 107 ALA A O 1
ATOM 775 N N . ASP A 1 108 ? 19.842 28.112 6.108 1.00 49.81 108 ASP A N 1
ATOM 776 C CA . ASP A 1 108 ? 20.320 29.472 5.782 1.00 49.81 108 ASP A CA 1
ATOM 777 C C . ASP A 1 108 ? 19.176 30.510 5.661 1.00 49.81 108 ASP A C 1
ATOM 779 O O . ASP A 1 108 ? 19.387 31.718 5.770 1.00 49.81 108 ASP A O 1
ATOM 783 N N . ALA A 1 109 ? 17.918 30.079 5.514 1.00 49.62 109 ALA A N 1
ATOM 784 C CA . ALA A 1 109 ? 16.787 30.988 5.316 1.00 49.62 109 ALA A CA 1
ATOM 785 C C . ALA A 1 109 ? 16.178 31.458 6.652 1.00 49.62 109 ALA A C 1
ATOM 787 O O . ALA A 1 109 ? 15.124 31.004 7.100 1.00 49.62 109 ALA A O 1
ATOM 788 N N . GLY A 1 110 ? 16.857 32.408 7.298 1.00 42.25 110 GLY A N 1
ATOM 789 C CA . GLY A 1 110 ? 16.352 33.132 8.462 1.00 42.25 110 GLY A CA 1
ATOM 790 C C . GLY A 1 110 ? 15.032 33.871 8.191 1.00 42.25 110 GLY A C 1
ATOM 791 O O . GLY A 1 110 ? 14.997 34.841 7.445 1.00 42.25 110 GLY A O 1
ATOM 792 N N . ALA A 1 111 ? 13.978 33.387 8.852 1.00 48.00 111 ALA A N 1
ATOM 793 C CA . ALA A 1 111 ? 12.799 34.078 9.385 1.00 48.00 111 ALA A CA 1
ATOM 794 C C . ALA A 1 111 ? 12.351 35.399 8.725 1.00 48.00 111 ALA A C 1
ATOM 796 O O . ALA A 1 111 ? 12.782 36.466 9.141 1.00 48.00 111 ALA A O 1
ATOM 797 N N . ASP A 1 112 ? 11.346 35.327 7.848 1.00 39.56 112 ASP A N 1
ATOM 798 C CA . ASP A 1 112 ? 10.284 36.339 7.765 1.00 39.56 112 ASP A CA 1
ATOM 799 C C . ASP A 1 112 ? 9.071 35.779 7.002 1.00 39.56 112 ASP A C 1
ATOM 801 O O . ASP A 1 112 ? 9.161 35.453 5.821 1.00 39.56 112 ASP A O 1
ATOM 805 N N . GLY A 1 113 ? 7.912 35.681 7.667 1.00 39.72 113 GLY A N 1
ATOM 806 C CA . GLY A 1 113 ? 6.638 35.429 6.982 1.00 39.72 113 GLY A CA 1
ATOM 807 C C . GLY A 1 113 ? 5.660 34.519 7.718 1.00 39.72 113 GLY A C 1
ATOM 808 O O . GLY A 1 113 ? 5.516 33.345 7.394 1.00 39.72 113 GLY A O 1
ATOM 809 N N . ALA A 1 114 ? 4.920 35.083 8.671 1.00 39.50 114 ALA A N 1
ATOM 810 C CA . ALA A 1 114 ? 3.715 34.467 9.213 1.00 39.50 114 ALA A CA 1
ATOM 811 C C . ALA A 1 114 ? 2.622 34.368 8.128 1.00 39.50 114 ALA A C 1
ATOM 813 O O . ALA A 1 114 ? 2.208 35.382 7.567 1.00 39.50 114 ALA A O 1
ATOM 814 N N . GLY A 1 115 ? 2.114 33.161 7.881 1.00 32.03 115 GLY A N 1
ATOM 815 C CA . GLY A 1 115 ? 1.004 32.911 6.962 1.00 32.03 115 GLY A CA 1
ATOM 816 C C . GLY A 1 115 ? 0.240 31.652 7.353 1.00 32.03 115 GLY A C 1
ATOM 817 O O . GLY A 1 115 ? 0.488 30.576 6.827 1.00 32.03 115 GLY A O 1
ATOM 818 N N . ALA A 1 116 ? -0.680 31.786 8.309 1.00 36.44 116 ALA A N 1
ATOM 819 C CA . ALA A 1 116 ? -1.568 30.713 8.737 1.00 36.44 116 ALA A CA 1
ATOM 820 C C . ALA A 1 116 ? -2.581 30.367 7.630 1.00 36.44 116 ALA A C 1
ATOM 822 O O . ALA A 1 116 ? -3.450 31.180 7.310 1.00 36.44 116 ALA A O 1
ATOM 823 N N . ALA A 1 117 ? -2.510 29.148 7.093 1.00 35.09 117 ALA A N 1
ATOM 824 C CA . ALA A 1 117 ? -3.564 28.543 6.283 1.00 35.09 117 ALA A CA 1
ATOM 825 C C . ALA A 1 117 ? -4.044 27.255 6.969 1.00 35.09 117 ALA A C 1
ATOM 827 O O . ALA A 1 117 ? -3.252 26.396 7.348 1.00 35.09 117 ALA A O 1
ATOM 828 N N . GLY A 1 118 ? -5.353 27.185 7.215 1.00 34.56 118 GLY A N 1
ATOM 829 C CA . GLY A 1 118 ? -5.989 26.215 8.100 1.00 34.56 118 GLY A CA 1
ATOM 830 C C . GLY A 1 118 ? -5.863 24.761 7.648 1.00 34.56 118 GLY A C 1
ATOM 831 O O . GLY A 1 118 ? -6.404 24.375 6.615 1.00 34.56 118 GLY A O 1
ATOM 832 N N . SER A 1 119 ? -5.245 23.946 8.502 1.00 34.69 119 SER A N 1
ATOM 833 C CA . SER A 1 119 ? -5.357 22.491 8.458 1.00 34.69 119 SER A CA 1
ATOM 834 C C . SER A 1 119 ? -6.649 22.065 9.160 1.00 34.69 119 SER A C 1
ATOM 836 O O . SER A 1 119 ? -6.926 22.457 10.298 1.00 34.69 119 SER A O 1
ATOM 838 N N . LYS A 1 120 ? -7.490 21.313 8.445 1.00 39.06 120 LYS A N 1
ATOM 839 C CA . LYS A 1 120 ? -8.722 20.734 8.985 1.00 39.06 120 LYS A CA 1
ATOM 840 C C . LYS A 1 120 ? -8.362 19.736 10.082 1.00 39.06 120 LYS A C 1
ATOM 842 O O . LYS A 1 120 ? -7.661 18.764 9.837 1.00 39.06 120 LYS A O 1
ATOM 847 N N . ALA A 1 121 ? -8.913 19.969 11.270 1.00 41.22 121 ALA A N 1
ATOM 848 C CA . ALA A 1 121 ? -8.852 19.062 12.403 1.00 41.22 121 ALA A CA 1
ATOM 849 C C . ALA A 1 121 ? -9.416 17.674 12.039 1.00 41.22 121 ALA A C 1
ATOM 851 O O . ALA A 1 121 ? -10.629 17.505 11.901 1.00 41.22 121 ALA A O 1
ATOM 852 N N . GLY A 1 122 ? -8.521 16.696 11.899 1.00 37.12 122 GLY A N 1
ATOM 853 C CA . GLY A 1 122 ? -8.796 15.271 12.066 1.00 37.12 122 GLY A CA 1
ATOM 854 C C . GLY A 1 122 ? -8.458 14.871 13.503 1.00 37.12 122 GLY A C 1
ATOM 855 O O . GLY A 1 122 ? -7.474 15.341 14.063 1.00 37.12 122 GLY A O 1
ATOM 856 N N . ALA A 1 123 ? -9.341 14.100 14.127 1.00 40.62 123 ALA A N 1
ATOM 857 C CA . ALA A 1 123 ? -9.405 13.865 15.563 1.00 40.62 123 ALA A CA 1
ATOM 858 C C . ALA A 1 123 ? -8.149 13.225 16.189 1.00 40.62 123 ALA A C 1
ATOM 860 O O . ALA A 1 123 ? -7.410 12.479 15.558 1.00 40.62 123 ALA A O 1
ATOM 861 N N . ALA A 1 124 ? -7.980 13.523 17.480 1.00 42.97 124 ALA A N 1
ATOM 862 C CA . ALA A 1 124 ? -6.910 13.082 18.359 1.00 42.97 124 ALA A CA 1
ATOM 863 C C . ALA A 1 124 ? -6.740 11.556 18.421 1.00 42.97 124 ALA A C 1
ATOM 865 O O . ALA A 1 124 ? -7.679 10.817 18.715 1.00 42.97 124 ALA A O 1
ATOM 866 N N . GLY A 1 125 ? -5.491 11.145 18.237 1.00 36.16 125 GLY A N 1
ATOM 867 C CA . GLY A 1 125 ? -4.986 9.787 18.370 1.00 36.16 125 GLY A CA 1
ATOM 868 C C . GLY A 1 125 ? -3.554 9.757 17.854 1.00 36.16 125 GLY A C 1
ATOM 869 O O . GLY A 1 125 ? -3.284 9.116 16.852 1.00 36.16 125 GLY A O 1
ATOM 870 N N . SER A 1 126 ? -2.653 10.535 18.466 1.00 46.50 126 SER A N 1
ATOM 871 C CA . SER A 1 126 ? -1.230 10.532 18.111 1.00 46.50 126 SER A CA 1
ATOM 872 C C . SER A 1 126 ? -0.594 9.222 18.585 1.00 46.50 126 SER A C 1
ATOM 874 O O . SER A 1 126 ? -0.015 9.158 19.673 1.00 46.50 126 SER A O 1
ATOM 876 N N . ALA A 1 127 ? -0.772 8.163 17.803 1.00 44.34 127 ALA A N 1
ATOM 877 C CA . ALA A 1 127 ? 0.134 7.030 17.811 1.00 44.34 127 ALA A CA 1
ATOM 878 C C . ALA A 1 127 ? 1.349 7.446 16.977 1.00 44.34 127 ALA A C 1
ATOM 880 O O . ALA A 1 127 ? 1.175 7.893 15.851 1.00 44.34 127 ALA A O 1
ATOM 881 N N . ASP A 1 128 ? 2.514 7.424 17.622 1.00 43.47 128 ASP A N 1
ATOM 882 C CA . ASP A 1 128 ? 3.863 7.584 17.075 1.00 43.47 128 ASP A CA 1
ATOM 883 C C . ASP A 1 128 ? 3.960 8.333 15.734 1.00 43.47 128 ASP A C 1
ATOM 885 O O . ASP A 1 128 ? 3.788 7.757 14.666 1.00 43.47 128 ASP A O 1
ATOM 889 N N . ALA A 1 129 ? 4.292 9.627 15.781 1.00 50.59 129 ALA A N 1
ATOM 890 C CA . ALA A 1 129 ? 4.714 10.381 14.598 1.00 50.59 129 ALA A CA 1
ATOM 891 C C . ALA A 1 129 ? 6.139 9.963 14.184 1.00 50.59 129 ALA A C 1
ATOM 893 O O . ALA A 1 129 ? 7.034 10.796 14.038 1.00 50.59 129 ALA A O 1
ATOM 894 N N . GLY A 1 130 ? 6.362 8.653 14.079 1.00 63.12 130 GLY A N 1
ATOM 895 C CA . GLY A 1 130 ? 7.488 8.094 13.369 1.00 63.12 130 GLY A CA 1
ATOM 896 C C . GLY A 1 130 ? 7.317 8.452 11.902 1.00 63.12 130 GLY A C 1
ATOM 897 O O . GLY A 1 130 ? 6.237 8.313 11.330 1.00 63.12 130 GLY A O 1
ATOM 898 N N . VAL A 1 131 ? 8.376 8.977 11.301 1.00 78.56 131 VAL A N 1
ATOM 899 C CA . VAL A 1 131 ? 8.418 9.190 9.858 1.00 78.56 131 VAL A CA 1
ATOM 900 C C . VAL A 1 131 ? 8.305 7.815 9.200 1.00 78.56 131 VAL A C 1
ATOM 902 O O . VAL A 1 131 ? 9.207 6.994 9.352 1.00 78.56 131 VAL A O 1
ATOM 905 N N . THR A 1 132 ? 7.195 7.542 8.510 1.00 88.94 132 THR A N 1
ATOM 906 C CA . THR A 1 132 ? 7.046 6.301 7.743 1.00 88.94 132 THR A CA 1
ATOM 907 C C . THR A 1 132 ? 7.954 6.357 6.526 1.00 88.94 132 THR A C 1
ATOM 909 O O . THR A 1 132 ? 7.816 7.241 5.678 1.00 88.94 132 THR A O 1
ATOM 912 N N . VAL A 1 133 ? 8.853 5.383 6.426 1.00 93.50 133 VAL A N 1
ATOM 913 C CA . VAL A 1 133 ? 9.759 5.236 5.290 1.00 93.50 133 VAL A CA 1
ATOM 914 C C . VAL A 1 133 ? 9.331 4.046 4.449 1.00 93.50 133 VAL A C 1
ATOM 916 O O . VAL A 1 133 ? 9.322 2.909 4.914 1.00 93.50 133 VAL A O 1
ATOM 919 N N . TYR A 1 134 ? 9.048 4.314 3.181 1.00 95.75 134 TYR A N 1
ATOM 920 C CA . TYR A 1 134 ? 8.784 3.304 2.170 1.00 95.75 134 TYR A CA 1
ATOM 921 C C . TYR A 1 134 ? 10.073 2.993 1.418 1.00 95.75 134 TYR A C 1
ATOM 923 O O . TYR A 1 134 ? 10.724 3.895 0.892 1.00 95.75 134 TYR A O 1
ATOM 931 N N . ARG A 1 135 ? 10.430 1.716 1.328 1.00 97.12 135 ARG A N 1
ATOM 932 C CA . ARG A 1 135 ? 11.521 1.216 0.492 1.00 97.12 135 ARG A CA 1
ATOM 933 C C . ARG A 1 135 ? 10.934 0.543 -0.737 1.00 97.12 135 ARG A C 1
ATOM 935 O O . ARG A 1 135 ? 10.136 -0.380 -0.603 1.00 97.12 135 ARG A O 1
ATOM 942 N N . VAL A 1 136 ? 11.356 0.995 -1.908 1.00 97.19 136 VAL A N 1
ATOM 943 C CA . VAL A 1 136 ? 11.009 0.413 -3.204 1.00 97.19 136 VAL A CA 1
ATOM 944 C C . VAL A 1 136 ? 12.231 -0.322 -3.724 1.00 97.19 136 VAL A C 1
ATOM 946 O O . VAL A 1 136 ? 13.294 0.280 -3.868 1.00 97.19 136 VAL A O 1
ATOM 949 N N . GLU A 1 137 ? 12.081 -1.607 -4.005 1.00 97.44 137 GLU A N 1
ATOM 950 C CA . GLU A 1 137 ? 13.127 -2.448 -4.573 1.00 97.44 137 GLU A CA 1
ATOM 951 C C . GLU A 1 137 ? 12.627 -3.050 -5.882 1.00 97.44 137 GLU A C 1
ATOM 953 O O . GLU A 1 137 ? 11.571 -3.679 -5.923 1.00 97.44 137 GLU A O 1
ATOM 958 N N . ARG A 1 138 ? 13.392 -2.864 -6.957 1.00 97.25 138 ARG A N 1
ATOM 959 C CA . ARG A 1 138 ? 13.157 -3.498 -8.251 1.00 97.25 138 ARG A CA 1
ATOM 960 C C . ARG A 1 138 ? 14.293 -4.453 -8.553 1.00 97.25 138 ARG A C 1
ATOM 962 O O . ARG A 1 138 ? 15.444 -4.032 -8.646 1.00 97.25 138 ARG A O 1
ATOM 969 N N . THR A 1 139 ? 13.959 -5.711 -8.813 1.00 97.00 139 THR A N 1
ATOM 970 C CA . THR A 1 139 ? 14.891 -6.709 -9.345 1.00 97.00 139 THR A CA 1
ATOM 971 C C . THR A 1 139 ? 14.554 -7.000 -10.800 1.00 97.00 139 THR A C 1
ATOM 973 O O . THR A 1 139 ? 13.429 -7.393 -11.091 1.00 97.00 139 THR A O 1
ATOM 976 N N . VAL A 1 140 ? 15.517 -6.819 -11.708 1.00 96.81 140 VAL A N 1
ATOM 977 C CA . VAL A 1 140 ? 15.330 -7.069 -13.146 1.00 96.81 140 VAL A CA 1
ATOM 978 C C . VAL A 1 140 ? 16.073 -8.331 -13.584 1.00 96.81 140 VAL A C 1
ATOM 980 O O . VAL A 1 140 ? 17.256 -8.490 -13.277 1.00 96.81 140 VAL A O 1
ATOM 983 N N . SER A 1 141 ? 15.399 -9.197 -14.341 1.00 95.38 141 SER A N 1
ATOM 984 C CA . SER A 1 141 ? 15.988 -10.325 -15.066 1.00 95.38 141 SER A CA 1
ATOM 985 C C . SER A 1 141 ? 15.854 -10.142 -16.574 1.00 95.38 141 SER A C 1
ATOM 987 O O . SER A 1 141 ? 14.834 -9.672 -17.081 1.00 95.38 141 SER A O 1
ATOM 989 N N . ASP A 1 142 ? 16.901 -10.512 -17.306 1.00 94.38 142 ASP A N 1
ATOM 990 C CA . ASP A 1 142 ? 16.949 -10.456 -18.759 1.00 94.38 142 ASP A CA 1
ATOM 991 C C . ASP A 1 142 ? 16.894 -11.856 -19.382 1.00 94.38 142 ASP A C 1
ATOM 993 O O . ASP A 1 142 ? 17.557 -12.807 -18.963 1.00 94.38 142 ASP A O 1
ATOM 997 N N . HIS A 1 143 ? 16.091 -11.976 -20.432 1.00 92.31 143 HIS A N 1
ATOM 998 C CA . HIS A 1 143 ? 15.894 -13.205 -21.181 1.00 92.31 143 HIS A CA 1
ATOM 999 C C . HIS A 1 143 ? 16.159 -12.924 -22.658 1.00 92.31 143 HIS A C 1
ATOM 1001 O O . HIS A 1 143 ? 15.323 -12.365 -23.370 1.00 92.31 143 HIS A O 1
ATOM 1007 N N . ALA A 1 144 ? 17.355 -13.292 -23.118 1.00 89.62 144 ALA A N 1
ATOM 1008 C CA . ALA A 1 144 ? 17.723 -13.170 -24.522 1.00 89.62 144 ALA A CA 1
ATOM 1009 C C . ALA A 1 144 ? 16.876 -14.121 -25.385 1.00 89.62 144 ALA A C 1
ATOM 1011 O O . ALA A 1 144 ? 16.856 -15.335 -25.171 1.00 89.62 144 ALA A O 1
ATOM 1012 N N . GLU A 1 145 ? 16.215 -13.569 -26.398 1.00 90.00 145 GLU A N 1
ATOM 1013 C CA . GLU A 1 145 ? 15.421 -14.290 -27.386 1.00 90.00 145 GLU A CA 1
ATOM 1014 C C . GLU A 1 145 ? 16.004 -14.125 -28.799 1.00 90.00 145 GLU A C 1
ATOM 1016 O O . GLU A 1 145 ? 16.928 -13.357 -29.046 1.00 90.00 145 GLU A O 1
ATOM 1021 N N . THR A 1 146 ? 15.457 -14.854 -29.777 1.00 85.38 146 THR A N 1
ATOM 1022 C CA . THR A 1 146 ? 15.988 -14.893 -31.154 1.00 85.38 146 THR A CA 1
ATOM 1023 C C . THR A 1 146 ? 15.999 -13.532 -31.874 1.00 85.38 146 THR A C 1
ATOM 1025 O O . THR A 1 146 ? 16.746 -13.376 -32.834 1.00 85.38 146 THR A O 1
ATOM 1028 N N . ALA A 1 147 ? 15.177 -12.564 -31.454 1.00 85.81 147 ALA A N 1
ATOM 1029 C CA . ALA A 1 147 ? 15.016 -11.266 -32.126 1.00 85.81 147 ALA A CA 1
ATOM 1030 C C . ALA A 1 147 ? 15.014 -10.056 -31.165 1.00 85.81 147 ALA A C 1
ATOM 1032 O O . ALA A 1 147 ? 14.560 -8.969 -31.533 1.00 85.81 147 ALA A O 1
ATOM 1033 N N . GLY A 1 148 ? 15.474 -10.237 -29.927 1.00 91.25 148 GLY A N 1
ATOM 1034 C CA . GLY A 1 148 ? 15.389 -9.219 -28.882 1.00 91.25 148 GLY A CA 1
ATOM 1035 C C . GLY A 1 148 ? 15.616 -9.781 -27.488 1.00 91.25 148 GLY A C 1
ATOM 1036 O O . GLY A 1 148 ? 15.903 -10.963 -27.333 1.00 91.25 148 GLY A O 1
ATOM 1037 N N . THR A 1 149 ? 15.428 -8.941 -26.479 1.00 94.69 149 THR A N 1
ATOM 1038 C CA . THR A 1 149 ? 15.543 -9.308 -25.065 1.00 94.69 149 THR A CA 1
ATOM 1039 C C . THR A 1 149 ? 14.230 -9.002 -24.357 1.00 94.69 149 THR A C 1
ATOM 1041 O O . THR A 1 149 ? 13.711 -7.886 -24.455 1.00 94.69 149 THR A O 1
ATOM 1044 N N . LEU A 1 150 ? 13.679 -9.989 -23.651 1.00 94.81 150 LEU A N 1
ATOM 1045 C CA . LEU A 1 150 ? 12.586 -9.787 -22.708 1.00 94.81 150 LEU A CA 1
ATOM 1046 C C . LEU A 1 150 ? 13.182 -9.421 -21.348 1.00 94.81 150 LEU A C 1
ATOM 1048 O O . LEU A 1 150 ? 13.956 -10.190 -20.786 1.00 94.81 150 LEU A O 1
ATOM 1052 N N . TYR A 1 151 ? 12.824 -8.253 -20.832 1.00 96.19 151 TYR A N 1
ATOM 1053 C CA . TYR A 1 151 ? 13.159 -7.837 -19.477 1.00 96.19 151 TYR A CA 1
ATOM 1054 C C . TYR A 1 151 ? 11.946 -8.060 -18.584 1.00 96.19 151 TYR A C 1
ATOM 1056 O O . TYR A 1 151 ? 10.850 -7.608 -18.922 1.00 96.19 151 TYR A O 1
ATOM 1064 N N . GLU A 1 152 ? 12.143 -8.718 -17.452 1.00 96.44 152 GLU A N 1
ATOM 1065 C CA . GLU A 1 152 ? 11.142 -8.893 -16.401 1.00 96.44 152 GLU A CA 1
ATOM 1066 C C . GLU A 1 152 ? 11.619 -8.151 -15.154 1.00 96.44 152 GLU A C 1
ATOM 1068 O O . GLU A 1 152 ? 12.795 -8.200 -14.808 1.00 96.44 152 GLU A O 1
ATOM 1073 N N . ALA A 1 153 ? 10.720 -7.427 -14.503 1.00 97.00 153 ALA A N 1
ATOM 1074 C CA . ALA A 1 153 ? 10.978 -6.662 -13.299 1.00 97.00 153 ALA A CA 1
ATOM 1075 C C . ALA A 1 153 ? 10.019 -7.112 -12.203 1.00 97.00 153 ALA A C 1
ATOM 1077 O O . ALA A 1 153 ? 8.805 -7.077 -12.391 1.00 97.00 153 ALA A O 1
ATOM 1078 N N . HIS A 1 154 ? 10.578 -7.476 -11.056 1.00 97.38 154 HIS A N 1
ATOM 1079 C CA . HIS A 1 154 ? 9.843 -7.720 -9.826 1.00 97.38 154 HIS A CA 1
ATOM 1080 C C . HIS A 1 154 ? 10.031 -6.517 -8.903 1.00 97.38 154 HIS A C 1
ATOM 1082 O O . HIS A 1 154 ? 11.163 -6.213 -8.517 1.00 97.38 154 HIS A O 1
ATOM 1088 N N . ILE A 1 155 ? 8.944 -5.811 -8.595 1.00 97.69 155 ILE A N 1
ATOM 1089 C CA . ILE A 1 155 ? 8.948 -4.573 -7.811 1.00 97.69 155 ILE A CA 1
ATOM 1090 C C . ILE A 1 155 ? 8.254 -4.841 -6.481 1.00 97.69 155 ILE A C 1
ATOM 1092 O O . ILE A 1 155 ? 7.087 -5.228 -6.453 1.00 97.69 155 ILE A O 1
ATOM 1096 N N . GLN A 1 156 ? 8.954 -4.594 -5.379 1.00 97.69 156 GLN A N 1
ATOM 1097 C CA . GLN A 1 156 ? 8.424 -4.703 -4.025 1.00 97.69 156 GLN A CA 1
ATOM 1098 C C . GLN A 1 156 ? 8.460 -3.344 -3.340 1.00 97.69 156 GLN A C 1
ATOM 1100 O O . GLN A 1 156 ? 9.445 -2.609 -3.435 1.00 97.69 156 GLN A O 1
ATOM 1105 N N . VAL A 1 157 ? 7.399 -3.026 -2.604 1.00 97.50 157 VAL A N 1
ATOM 1106 C CA . VAL A 1 157 ? 7.356 -1.862 -1.721 1.00 97.50 157 VAL A CA 1
ATOM 1107 C C . VAL A 1 157 ? 7.144 -2.335 -0.298 1.00 97.50 157 VAL A C 1
ATOM 1109 O O . VAL A 1 157 ? 6.153 -2.999 0.007 1.00 97.50 157 VAL A O 1
ATOM 1112 N N . SER A 1 158 ? 8.079 -1.981 0.576 1.00 96.31 158 SER A N 1
ATOM 1113 C CA . SER A 1 158 ? 8.071 -2.357 1.986 1.00 96.31 158 SER A CA 1
ATOM 1114 C C . SER A 1 158 ? 8.130 -1.138 2.901 1.00 96.31 158 SER A C 1
ATOM 1116 O O . SER A 1 158 ? 8.672 -0.096 2.537 1.00 96.31 158 SER A O 1
ATOM 1118 N N . SER A 1 159 ? 7.572 -1.269 4.099 1.00 94.12 159 SER A N 1
ATOM 1119 C CA . SER A 1 159 ? 7.697 -0.307 5.197 1.00 94.12 159 SER A CA 1
ATOM 1120 C C . SER A 1 159 ? 7.983 -1.086 6.472 1.00 94.12 159 SER A C 1
ATOM 1122 O O . SER A 1 159 ? 7.401 -2.144 6.682 1.00 94.12 159 SER A O 1
ATOM 1124 N N . ASP A 1 160 ? 8.915 -0.610 7.299 1.00 89.44 160 ASP A N 1
ATOM 1125 C CA . ASP A 1 160 ? 9.329 -1.278 8.548 1.00 89.44 160 ASP A CA 1
ATOM 1126 C C . ASP A 1 160 ? 9.698 -2.771 8.395 1.00 89.44 160 ASP A C 1
ATOM 1128 O O . ASP A 1 160 ? 9.606 -3.566 9.329 1.00 89.44 160 ASP A O 1
ATOM 1132 N N . GLY A 1 161 ? 10.161 -3.159 7.201 1.00 86.19 161 GLY A N 1
ATOM 1133 C CA . GLY A 1 161 ? 10.525 -4.538 6.863 1.00 86.19 161 GLY A CA 1
ATOM 1134 C C . GLY A 1 161 ? 9.348 -5.447 6.489 1.00 86.19 161 GLY A C 1
ATOM 1135 O O . GLY A 1 161 ? 9.580 -6.611 6.168 1.00 86.19 161 GLY A O 1
ATOM 1136 N N . GLU A 1 162 ? 8.114 -4.942 6.494 1.00 92.75 162 GLU A N 1
ATOM 1137 C CA . GLU A 1 162 ? 6.935 -5.631 5.967 1.00 92.75 162 GLU A CA 1
ATOM 1138 C C . GLU A 1 162 ? 6.692 -5.229 4.511 1.00 92.75 162 GLU A C 1
ATOM 1140 O O . GLU A 1 162 ? 6.719 -4.047 4.165 1.00 92.75 162 GLU A O 1
ATOM 1145 N N . ILE A 1 163 ? 6.443 -6.214 3.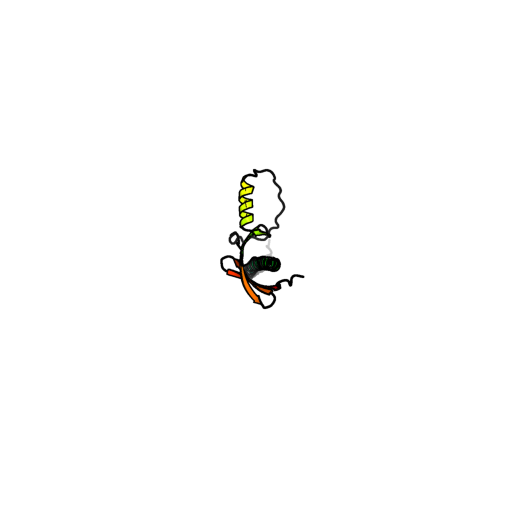646 1.00 95.44 163 ILE A N 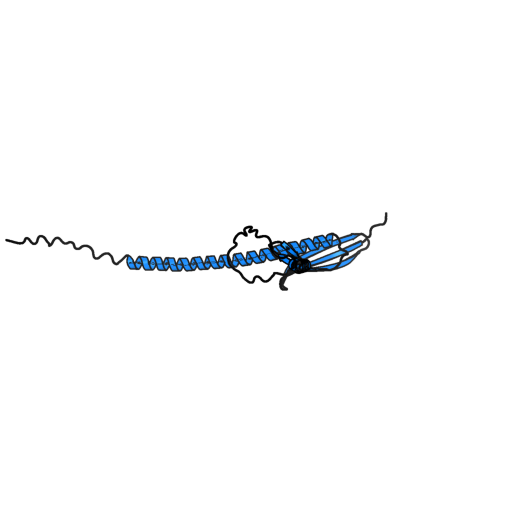1
ATOM 1146 C CA . ILE A 1 163 ? 6.076 -5.964 2.252 1.00 95.44 163 ILE A CA 1
ATOM 1147 C C . ILE A 1 163 ? 4.606 -5.546 2.205 1.00 95.44 163 ILE A C 1
ATOM 1149 O O . ILE A 1 163 ? 3.718 -6.325 2.547 1.00 95.44 163 ILE A O 1
ATOM 1153 N N . LEU A 1 164 ? 4.359 -4.316 1.760 1.00 95.44 164 LEU A N 1
ATOM 1154 C CA . LEU A 1 164 ? 3.021 -3.742 1.639 1.00 95.44 164 LEU A CA 1
ATOM 1155 C C . LEU A 1 164 ? 2.380 -4.072 0.291 1.00 95.44 164 LEU A C 1
ATOM 1157 O O . LEU A 1 164 ? 1.165 -4.252 0.205 1.00 95.44 164 LEU A O 1
ATOM 1161 N N . TYR A 1 165 ? 3.186 -4.109 -0.771 1.00 97.44 165 TYR A N 1
ATOM 1162 C CA . TYR A 1 165 ? 2.708 -4.350 -2.125 1.00 97.44 165 TYR A CA 1
ATOM 1163 C C . TYR A 1 165 ? 3.820 -4.893 -3.025 1.00 97.44 165 TYR A C 1
ATOM 1165 O O . TYR A 1 165 ? 4.978 -4.499 -2.898 1.00 97.44 165 TYR A O 1
ATOM 1173 N N . GLU A 1 166 ? 3.441 -5.760 -3.962 1.00 97.00 166 GLU A N 1
ATOM 1174 C CA . GLU A 1 166 ? 4.327 -6.330 -4.975 1.00 97.00 166 GLU A CA 1
ATOM 1175 C C . GLU A 1 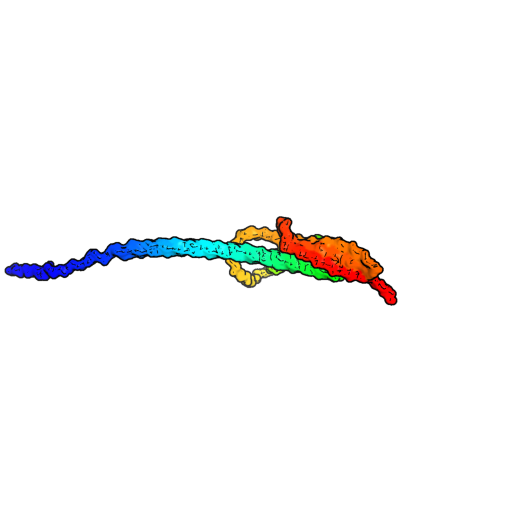166 ? 3.667 -6.227 -6.351 1.00 97.00 166 GLU A C 1
ATOM 1177 O O . GLU A 1 166 ? 2.446 -6.364 -6.485 1.00 97.00 166 GLU A O 1
ATOM 1182 N N . LEU A 1 167 ? 4.477 -5.995 -7.380 1.00 96.19 167 LEU A N 1
ATOM 1183 C CA . LEU A 1 167 ? 4.036 -5.933 -8.765 1.00 96.19 167 LEU A CA 1
ATOM 1184 C C . LEU A 1 167 ? 5.126 -6.463 -9.696 1.00 96.19 167 LEU A C 1
ATOM 1186 O O . LEU A 1 167 ? 6.279 -6.051 -9.612 1.00 96.19 167 LEU A O 1
ATOM 1190 N N . ASP A 1 168 ? 4.721 -7.306 -10.641 1.00 97.00 168 ASP A N 1
ATOM 1191 C CA . ASP A 1 168 ? 5.569 -7.742 -11.745 1.00 97.00 168 ASP A CA 1
ATOM 1192 C C . ASP A 1 168 ? 5.277 -6.927 -13.009 1.00 97.00 168 ASP A C 1
ATOM 1194 O O . ASP A 1 168 ? 4.119 -6.695 -13.374 1.00 97.00 168 ASP A O 1
ATOM 1198 N N . ALA A 1 169 ? 6.333 -6.527 -13.710 1.00 95.25 169 ALA A N 1
ATOM 1199 C CA . ALA A 1 169 ? 6.268 -5.866 -15.006 1.00 95.25 169 ALA A CA 1
ATOM 1200 C C . ALA A 1 169 ? 7.199 -6.562 -16.003 1.00 95.25 169 ALA A C 1
ATOM 1202 O O . ALA A 1 169 ? 8.228 -7.113 -15.634 1.00 95.25 169 ALA A O 1
ATOM 1203 N N . ALA A 1 170 ? 6.863 -6.521 -17.292 1.00 95.56 170 ALA A N 1
ATOM 1204 C CA . ALA A 1 170 ? 7.718 -7.077 -18.333 1.00 95.56 170 ALA A CA 1
ATOM 1205 C C . ALA A 1 170 ? 7.718 -6.190 -19.576 1.00 95.56 170 ALA A C 1
ATOM 1207 O O . ALA A 1 170 ? 6.689 -5.625 -19.961 1.00 95.56 170 ALA A O 1
ATOM 1208 N N . ARG A 1 171 ? 8.875 -6.080 -20.229 1.00 94.44 171 ARG A N 1
ATOM 1209 C CA . ARG A 1 171 ? 9.043 -5.313 -21.462 1.00 94.44 171 ARG A CA 1
ATOM 1210 C C . ARG A 1 171 ? 9.973 -6.030 -22.428 1.00 94.44 171 ARG A C 1
ATOM 1212 O O . ARG A 1 171 ? 11.129 -6.301 -22.123 1.00 94.44 171 ARG A O 1
ATOM 1219 N N . TYR A 1 172 ? 9.469 -6.273 -23.633 1.00 94.06 172 TYR A N 1
ATOM 1220 C CA . TYR A 1 172 ? 10.261 -6.804 -24.735 1.00 94.06 172 TYR A CA 1
ATOM 1221 C C . TYR A 1 172 ? 10.932 -5.678 -25.521 1.00 94.06 172 TYR A C 1
ATOM 1223 O O . TYR A 1 172 ? 10.272 -4.725 -25.949 1.00 94.06 172 TYR A O 1
ATOM 1231 N N . VAL A 1 173 ? 12.235 -5.808 -25.753 1.00 92.12 173 VAL A N 1
ATOM 1232 C CA . VAL A 1 173 ? 13.023 -4.903 -26.590 1.00 92.12 173 VAL A CA 1
ATOM 1233 C C . VAL A 1 173 ? 13.546 -5.695 -27.779 1.00 92.12 173 VAL A C 1
ATOM 1235 O O . VAL A 1 173 ? 14.426 -6.537 -27.635 1.00 92.12 173 VAL A O 1
ATOM 1238 N N . SER A 1 174 ? 13.008 -5.430 -28.970 1.00 90.50 174 SER A N 1
ATOM 1239 C CA . SER A 1 174 ? 13.524 -6.035 -30.200 1.00 90.50 174 SER A CA 1
ATOM 1240 C C . SER A 1 174 ? 14.912 -5.486 -30.525 1.00 90.50 174 SER A C 1
ATOM 1242 O O . SER A 1 174 ? 15.096 -4.264 -30.502 1.00 90.50 174 SER A O 1
ATOM 1244 N N . GLU A 1 175 ? 15.846 -6.342 -30.936 1.00 79.69 175 GLU A N 1
ATOM 1245 C CA . GLU A 1 175 ? 17.058 -5.884 -31.614 1.00 79.69 175 GLU A CA 1
ATOM 1246 C C . GLU A 1 175 ? 16.619 -5.280 -32.950 1.00 79.69 175 GLU A C 1
ATOM 1248 O O . GLU A 1 175 ? 16.158 -5.978 -33.855 1.00 79.69 175 GLU A O 1
ATOM 1253 N N . GLY A 1 176 ? 16.643 -3.950 -33.046 1.00 65.25 176 GLY A N 1
ATOM 1254 C CA . GLY A 1 176 ? 16.183 -3.257 -34.239 1.00 65.25 176 GLY A CA 1
ATOM 1255 C C . GLY A 1 176 ? 16.909 -3.795 -35.469 1.00 65.25 176 GLY A C 1
ATOM 1256 O O . GLY A 1 176 ? 18.128 -3.685 -35.570 1.00 65.25 176 GLY A O 1
ATOM 1257 N N . VAL A 1 177 ? 16.164 -4.348 -36.430 1.00 51.88 177 VAL A N 1
ATOM 1258 C CA . VAL A 1 177 ? 16.697 -4.562 -37.777 1.00 51.88 177 VAL A CA 1
ATOM 1259 C C . VAL A 1 177 ? 17.094 -3.182 -38.289 1.00 51.88 177 VAL A C 1
ATOM 1261 O O . VAL A 1 177 ? 16.222 -2.348 -38.546 1.00 51.88 177 VAL A O 1
ATOM 1264 N N . ALA A 1 178 ? 18.400 -2.927 -38.383 1.00 46.38 178 ALA A N 1
ATOM 1265 C CA . ALA A 1 178 ? 18.933 -1.742 -39.035 1.00 46.38 178 ALA A CA 1
ATOM 1266 C C . ALA A 1 178 ? 18.274 -1.632 -40.420 1.00 46.38 178 ALA A C 1
ATOM 1268 O O . ALA A 1 178 ? 18.425 -2.532 -41.250 1.00 46.38 178 ALA A O 1
ATOM 1269 N N . ARG A 1 179 ? 17.469 -0.586 -40.626 1.00 45.75 179 ARG A N 1
ATOM 1270 C CA . ARG A 1 179 ? 16.936 -0.239 -41.947 1.00 45.75 179 ARG A CA 1
ATOM 1271 C C . ARG A 1 179 ? 17.953 0.580 -42.716 1.00 45.75 179 ARG A C 1
ATOM 1273 O O . ARG A 1 179 ? 18.552 1.481 -42.091 1.00 45.75 179 ARG A O 1
#

Sequence (179 aa):
MALDLSQLRSVNTQGRRSWHGAAFIVESLALLAFLVTALAVVIQLMGVAHERGVEASHLSNAIILASNDAEAFAADPTSGSSEAQFTEDSGTLVSLEEAAAEAEAGADAGADGAGAAGSKAGAAGSADAGVTVYRVERTVSDHAETAGTLYEAHIQVSSDGEILYELDAARYVSEGVAR

Foldseek 3Di:
DDDPPPVPPDPPPDPPDPPVPVVVVVVVVVVVVVVVVVVVVVVVVVVVVVVVVVLVLVLVVQVVVQVVVLVVCQVPVPVFKDKFKWWDDPNDTDTPVVVVVVVVVCVPDDDDDDDDDDDDDDDDDPDDPDTWMKMKIKHWDWDDDPFWIKIKIWIFIDTPPHTSDIDIHIDTDGPDPDD

Radius of gyration: 35.93 Å; chains: 1; bounding box: 90×51×117 Å

Secondary structure (DSSP, 8-state):
------TT---------SHHHHHHHHHHHHHHHHHHHHHHHHHHHHHHHHHHHHHHHHHHHHHHHHHHHHHHHHH-GGG--EEEEEEEETTEEEEHHHHHHHHHHGGG---------PPP-PPS--------EEEEEEEEEEEEETTEEEEEEEEEEEETTEEEEEEEEEEEEE-----